Protein AF-A0A4R2BAZ5-F1 (afdb_monomer)

Mean predicted aligned error: 4.81 Å

Sequence (96 aa):
MEKDQTLLPIGTVVSLNNLNQPMMIYGRMQTQNGAESIWDYVGCPYPLGFISKEYNVFFDHKQIEAVLFKGYESPQEQELSEALSSELARFRNKDV

Secondary structure (DSSP, 8-state):
----PPPPPTT-EEEETTEEEEEEEEEEEEESTT-SPEEEEEEEETTT----GGG-EEE-GGGEEEEEEPPP--HHHHHHHHHHHHHHHHHHHHT-

Solvent-accessible surface area (backbone atoms only — not comp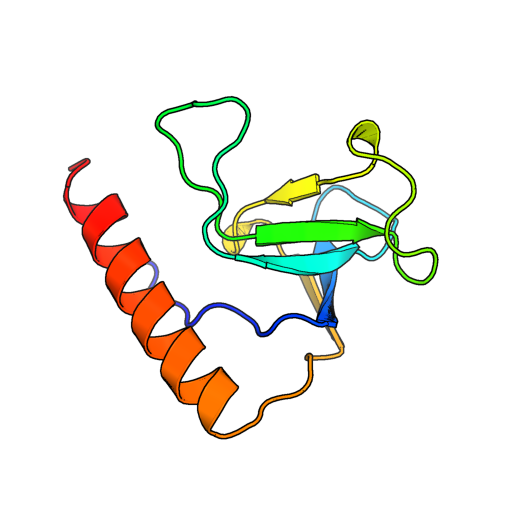arable to full-atom values): 5640 Å² total; per-residue (Å²): 131,86,69,88,67,67,53,80,46,52,63,20,27,29,34,36,80,89,44,95,63,39,30,26,29,73,45,62,70,39,63,59,94,84,46,93,59,70,27,51,27,30,23,23,42,54,92,77,44,87,85,53,78,88,60,51,46,72,43,48,72,90,48,52,65,44,80,77,38,83,26,77,78,49,75,69,48,52,56,47,28,52,52,50,33,54,49,52,51,55,56,64,60,68,80,107

Radius of gyration: 13.24 Å; Cα contacts (8 Å, |Δi|>4): 161; chains: 1; bounding box: 34×30×32 Å

pLDDT: mean 88.96, std 13.79, range [34.31, 98.69]

Organism: NCBI:txid279826

Foldseek 3Di:
DPDLDQQAFFQWWFDFPPDPFIWTFHDAQDDDPPDLDTAGTWTAGPPVGCDDPVRIDGHHPVRTPDGPGGDDDDPVRVVVSVVRSVVVVVSVVVVD

Nearest PDB structures (foldseek):
  5nrl-assembly1_e  TM=3.688E-01  e=6.166E-01  Saccharomyces cerevisiae
  3pgw-assembly2_V  TM=3.559E-01  e=6.565E-01  Homo sapiens
  8ro1-assembly1_e  TM=3.973E-01  e=1.482E+00  Caenorhabditis elegans
  1y71-assembly1_A  TM=3.055E-01  e=5.440E-01  Bacillus cereus
  4c92-assembly1_G  TM=3.573E-01  e=2.298E+00  Saccharomyces cerevisiae

Structure (mmCIF, N/CA/C/O backbone):
data_AF-A0A4R2BAZ5-F1
#
_entry.id   AF-A0A4R2BAZ5-F1
#
loop_
_atom_site.group_PDB
_atom_site.id
_atom_site.type_symbol
_atom_site.label_atom_id
_atom_site.label_alt_id
_atom_site.label_comp_id
_atom_site.label_asym_id
_atom_site.label_entity_id
_atom_site.label_seq_id
_atom_site.pdbx_PDB_ins_code
_atom_site.Cartn_x
_atom_site.Cartn_y
_atom_site.Cartn_z
_atom_site.occupancy
_atom_site.B_iso_or_equiv
_atom_site.auth_seq_id
_atom_site.auth_comp_id
_atom_site.auth_asym_id
_atom_site.auth_atom_id
_atom_site.pdbx_PDB_model_num
ATOM 1 N N . MET A 1 1 ? -21.385 5.616 3.350 1.00 34.31 1 MET A N 1
ATOM 2 C CA . MET A 1 1 ? -20.562 5.831 4.554 1.00 34.31 1 MET A CA 1
ATOM 3 C C . MET A 1 1 ? -19.509 4.742 4.518 1.00 34.31 1 MET A C 1
ATOM 5 O O . MET A 1 1 ? -19.808 3.614 4.893 1.00 34.31 1 MET A O 1
ATOM 9 N N . GLU A 1 2 ? -18.374 5.016 3.872 1.00 43.66 2 GLU A N 1
ATOM 10 C CA . GLU A 1 2 ? -17.271 4.052 3.806 1.00 43.66 2 GLU A CA 1
ATOM 11 C C . GLU A 1 2 ? -16.752 3.881 5.228 1.00 43.66 2 GLU A C 1
ATOM 13 O O . GLU A 1 2 ? -16.212 4.801 5.832 1.00 43.66 2 GLU A O 1
ATOM 18 N N . LYS A 1 3 ? -17.087 2.734 5.810 1.00 40.56 3 LYS A N 1
ATOM 19 C CA . LYS A 1 3 ? -16.666 2.321 7.140 1.00 40.56 3 LYS A CA 1
ATOM 20 C C . LYS A 1 3 ? -15.140 2.281 7.123 1.00 40.56 3 LYS A C 1
ATOM 22 O O . LYS A 1 3 ? -14.610 1.624 6.232 1.00 40.56 3 LYS A O 1
ATOM 27 N N . ASP A 1 4 ? -14.499 2.970 8.066 1.00 54.75 4 ASP A N 1
ATOM 28 C CA . ASP A 1 4 ? -13.046 3.035 8.270 1.00 54.75 4 ASP A CA 1
ATOM 29 C C . ASP A 1 4 ? -12.358 1.717 7.886 1.00 54.75 4 ASP A C 1
ATOM 31 O O . ASP A 1 4 ? -12.361 0.746 8.646 1.00 54.75 4 ASP A O 1
ATOM 35 N N . GLN A 1 5 ? -11.830 1.649 6.662 1.00 70.69 5 GLN A N 1
ATOM 36 C CA . GLN A 1 5 ? -11.088 0.484 6.206 1.00 70.69 5 GLN A CA 1
ATOM 37 C C . GLN A 1 5 ? -9.696 0.564 6.812 1.00 70.69 5 GLN A C 1
ATOM 39 O O . GLN A 1 5 ? -8.960 1.522 6.576 1.00 70.69 5 GLN A O 1
ATOM 44 N N . THR A 1 6 ? -9.339 -0.455 7.594 1.00 89.25 6 THR A N 1
ATOM 45 C CA . THR A 1 6 ? -7.976 -0.617 8.091 1.00 89.25 6 THR A CA 1
ATOM 46 C C . THR A 1 6 ? -7.013 -0.635 6.909 1.00 89.25 6 THR A C 1
ATOM 48 O O . THR A 1 6 ? -7.213 -1.390 5.951 1.00 89.25 6 THR A O 1
ATOM 51 N N . LEU A 1 7 ? -5.976 0.201 6.962 1.00 94.56 7 LEU A N 1
ATOM 52 C CA . LEU A 1 7 ? -4.987 0.268 5.898 1.00 94.56 7 LEU A CA 1
ATOM 53 C C . LEU A 1 7 ? -4.310 -1.095 5.702 1.00 94.56 7 LEU A C 1
ATOM 55 O O . LEU A 1 7 ? -3.955 -1.767 6.668 1.00 94.56 7 LEU A O 1
ATOM 59 N N . LEU A 1 8 ? -4.113 -1.491 4.441 1.00 96.06 8 LEU A N 1
ATOM 60 C CA . LEU A 1 8 ? -3.409 -2.724 4.101 1.00 96.06 8 LEU A CA 1
ATOM 61 C C . LEU A 1 8 ? -1.936 -2.654 4.521 1.00 96.06 8 LEU A C 1
ATOM 63 O O . LEU A 1 8 ? -1.325 -1.581 4.426 1.00 96.06 8 LEU A O 1
ATOM 67 N N . PRO A 1 9 ? -1.343 -3.793 4.918 1.00 97.19 9 PRO A N 1
ATOM 68 C CA . PRO A 1 9 ? 0.047 -3.825 5.323 1.00 97.19 9 PRO A CA 1
ATOM 69 C C . PRO A 1 9 ? 0.984 -3.578 4.143 1.00 97.19 9 PRO A C 1
ATOM 71 O O . PRO A 1 9 ? 0.658 -3.871 2.986 1.00 97.19 9 PRO A O 1
ATOM 74 N N . ILE A 1 10 ? 2.182 -3.072 4.425 1.00 97.88 10 ILE A N 1
ATOM 75 C CA . ILE A 1 10 ? 3.226 -2.973 3.395 1.00 97.88 10 ILE A CA 1
ATOM 76 C C . ILE A 1 10 ? 3.616 -4.366 2.876 1.00 97.88 10 ILE A C 1
ATOM 78 O O . ILE A 1 10 ? 3.445 -5.382 3.547 1.00 97.88 10 ILE A O 1
ATOM 82 N N . GLY A 1 11 ? 4.112 -4.425 1.643 1.00 97.81 11 GLY A N 1
ATOM 83 C CA . GLY A 1 11 ? 4.338 -5.679 0.925 1.00 97.81 11 GLY A CA 1
ATOM 84 C C . GLY A 1 11 ? 3.062 -6.297 0.342 1.00 97.81 11 GLY A C 1
ATOM 85 O O . GLY A 1 11 ? 3.152 -7.289 -0.377 1.00 97.81 11 GLY A O 1
ATOM 86 N N . THR A 1 12 ? 1.882 -5.718 0.600 1.00 98.69 12 THR A N 1
ATOM 87 C CA . THR A 1 12 ? 0.645 -6.099 -0.093 1.00 98.69 12 THR A CA 1
ATOM 88 C C . THR A 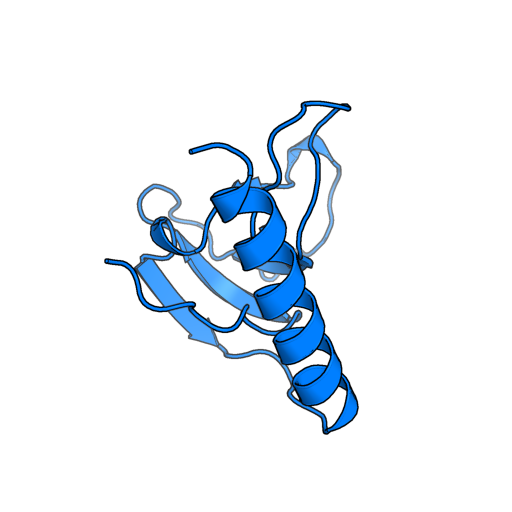1 12 ? 0.764 -5.761 -1.575 1.00 98.69 12 THR A C 1
ATOM 90 O O . THR A 1 12 ? 1.085 -4.627 -1.931 1.00 98.69 12 THR A O 1
ATOM 93 N N . VAL A 1 13 ? 0.487 -6.744 -2.430 1.00 98.56 13 VAL A N 1
ATOM 94 C CA . VAL A 1 13 ? 0.432 -6.597 -3.885 1.00 98.56 13 VAL A CA 1
ATOM 95 C C . VAL A 1 13 ? -1.027 -6.484 -4.314 1.00 98.56 13 VAL A C 1
ATOM 97 O O . VAL A 1 13 ? -1.849 -7.338 -3.976 1.00 98.56 13 VAL A O 1
ATOM 100 N N . VAL A 1 14 ? -1.345 -5.436 -5.066 1.00 98.50 14 VAL A N 1
ATOM 101 C CA . VAL A 1 14 ? -2.703 -5.089 -5.497 1.00 98.50 14 VAL A CA 1
ATOM 102 C C . VAL A 1 14 ? -2.767 -4.858 -7.004 1.00 98.50 14 VAL A C 1
ATOM 104 O O . VAL A 1 14 ? -1.777 -4.455 -7.620 1.00 98.50 14 VAL A O 1
ATOM 107 N N . SER A 1 15 ? -3.938 -5.085 -7.593 1.00 97.94 15 SER A N 1
ATOM 108 C CA . SER A 1 15 ? -4.308 -4.504 -8.885 1.00 97.94 15 SER A CA 1
ATOM 109 C C . SER A 1 15 ? -5.107 -3.221 -8.658 1.00 97.94 15 SER A C 1
ATOM 111 O O . SER A 1 15 ? -5.851 -3.097 -7.681 1.00 97.94 15 SER A O 1
ATOM 113 N N . LEU A 1 16 ? -4.933 -2.247 -9.547 1.00 97.12 16 LEU A N 1
ATOM 114 C CA . LEU A 1 16 ? -5.625 -0.960 -9.493 1.00 97.12 16 LEU A CA 1
ATOM 115 C C . LEU A 1 16 ? -6.497 -0.821 -10.740 1.00 97.12 16 LEU A C 1
ATOM 117 O O . LEU A 1 16 ? -6.047 -1.180 -11.824 1.00 97.12 16 LEU A O 1
ATOM 121 N N . ASN A 1 17 ? -7.679 -0.209 -10.603 1.00 89.06 17 ASN A N 1
ATOM 122 C CA . ASN A 1 17 ? -8.714 -0.145 -11.655 1.00 89.06 17 ASN A CA 1
ATOM 123 C C . ASN A 1 17 ? -8.229 0.366 -13.035 1.00 89.06 17 ASN A C 1
ATOM 125 O O . ASN A 1 17 ? -8.885 0.128 -14.042 1.00 89.06 17 ASN A O 1
ATOM 129 N N . ASN A 1 18 ? -7.106 1.095 -13.093 1.00 87.31 18 ASN A N 1
ATOM 130 C CA . ASN A 1 18 ? -6.559 1.703 -14.314 1.00 87.31 18 ASN A CA 1
ATOM 131 C C . ASN A 1 18 ? -5.088 1.332 -14.585 1.00 87.31 18 ASN A C 1
ATOM 133 O O . ASN A 1 18 ? -4.420 2.015 -15.364 1.00 87.31 18 ASN A O 1
ATOM 137 N N . LEU A 1 19 ? -4.551 0.295 -13.933 1.00 90.88 19 LEU A N 1
ATOM 138 C CA . LEU A 1 19 ? -3.190 -0.181 -14.178 1.00 90.88 19 LEU A CA 1
ATOM 139 C C . LEU A 1 19 ? -3.166 -1.693 -14.389 1.00 90.88 19 LEU A C 1
ATOM 141 O O . LEU A 1 19 ? -3.508 -2.466 -13.502 1.00 90.88 19 LEU A O 1
ATOM 145 N N . ASN A 1 20 ? -2.640 -2.106 -15.543 1.00 90.69 20 ASN A N 1
ATOM 146 C CA . ASN A 1 20 ? -2.416 -3.522 -15.851 1.00 90.69 20 ASN A CA 1
ATOM 147 C C . ASN A 1 20 ? -1.251 -4.127 -15.046 1.00 90.69 20 ASN A C 1
ATOM 149 O O . ASN A 1 20 ? -1.138 -5.345 -14.944 1.00 90.69 20 ASN A O 1
ATOM 153 N N . GLN A 1 21 ? -0.362 -3.286 -14.512 1.00 94.56 21 GLN A N 1
ATOM 154 C CA . GLN A 1 21 ? 0.795 -3.710 -13.731 1.00 94.56 21 GLN A CA 1
ATOM 155 C C . GLN A 1 21 ? 0.414 -3.838 -12.246 1.00 94.56 21 GLN A C 1
ATOM 157 O O . GLN A 1 21 ? -0.054 -2.854 -11.669 1.00 94.56 21 GLN A O 1
ATOM 162 N N . PRO A 1 22 ? 0.664 -4.991 -11.596 1.00 97.44 22 PRO A N 1
ATOM 163 C CA . PRO A 1 22 ? 0.521 -5.123 -10.152 1.00 97.44 22 PRO A CA 1
ATOM 164 C C . PRO A 1 22 ? 1.431 -4.160 -9.391 1.00 97.44 22 PRO A C 1
ATOM 166 O O . PRO A 1 22 ? 2.615 -4.018 -9.714 1.00 97.44 22 PRO A O 1
ATOM 169 N N . MET A 1 23 ? 0.891 -3.553 -8.339 1.00 98.06 23 MET A N 1
ATOM 170 C CA . MET A 1 23 ? 1.605 -2.599 -7.496 1.00 98.06 23 MET A CA 1
ATOM 171 C C . MET A 1 23 ? 1.792 -3.174 -6.096 1.00 98.06 23 MET A C 1
ATOM 173 O O . MET A 1 23 ? 0.849 -3.690 -5.505 1.00 98.06 23 MET A O 1
ATOM 177 N N . MET A 1 24 ? 3.001 -3.074 -5.550 1.00 98.38 24 MET A N 1
ATOM 178 C CA . MET A 1 24 ? 3.292 -3.421 -4.162 1.00 98.38 24 MET A CA 1
ATOM 179 C C . MET A 1 24 ? 3.298 -2.160 -3.304 1.00 98.38 24 MET A C 1
ATOM 181 O O . MET A 1 24 ? 4.073 -1.238 -3.563 1.00 98.38 24 MET A O 1
ATOM 185 N N . ILE A 1 25 ? 2.462 -2.131 -2.268 1.00 98.25 25 ILE A N 1
ATOM 186 C CA . ILE A 1 25 ? 2.416 -1.049 -1.280 1.00 98.25 25 ILE A CA 1
ATOM 187 C C . ILE A 1 25 ? 3.711 -1.071 -0.470 1.00 98.25 25 ILE A C 1
ATOM 189 O O . ILE A 1 25 ? 4.059 -2.096 0.114 1.00 98.25 25 ILE A O 1
ATOM 193 N N . TYR A 1 26 ? 4.407 0.061 -0.383 1.00 96.62 26 TYR A N 1
ATOM 194 C CA . TYR A 1 26 ? 5.585 0.194 0.484 1.00 96.62 26 TYR A CA 1
ATOM 195 C C . TYR A 1 26 ? 5.523 1.413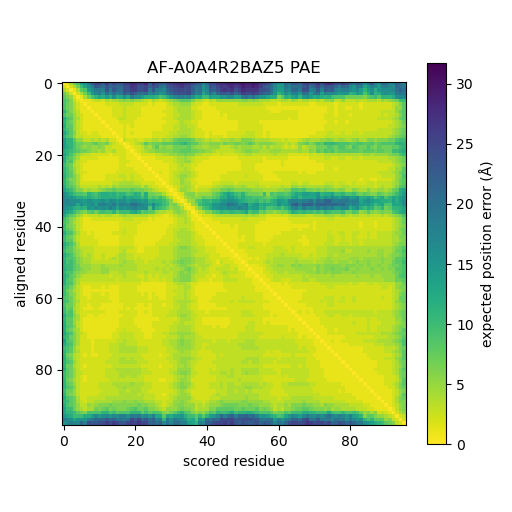 1.416 1.00 96.62 26 TYR A C 1
ATOM 197 O O . TYR A 1 26 ? 6.360 1.539 2.308 1.00 96.62 26 TYR A O 1
ATOM 205 N N . GLY A 1 27 ? 4.522 2.283 1.266 1.00 95.94 27 GLY A N 1
ATOM 206 C CA . GLY A 1 27 ? 4.248 3.367 2.206 1.00 95.94 27 GLY A CA 1
ATOM 207 C C . GLY A 1 27 ? 2.751 3.615 2.365 1.00 95.94 27 GLY A C 1
ATOM 208 O O . GLY A 1 27 ? 1.957 3.285 1.486 1.00 95.94 27 GLY A O 1
ATOM 209 N N . ARG A 1 28 ? 2.386 4.185 3.514 1.00 95.81 28 ARG A N 1
ATOM 210 C CA . ARG A 1 28 ? 1.011 4.479 3.941 1.00 95.81 28 ARG A CA 1
ATOM 211 C C . ARG A 1 28 ? 0.905 5.938 4.377 1.00 95.81 28 ARG A C 1
ATOM 213 O O . ARG A 1 28 ? 1.906 6.466 4.860 1.00 95.81 28 ARG A O 1
ATOM 220 N N . MET A 1 29 ? -0.260 6.566 4.217 1.00 92.81 29 MET A N 1
ATOM 221 C CA . MET A 1 29 ? -0.511 7.968 4.600 1.00 92.81 29 MET A CA 1
ATOM 222 C C . MET A 1 29 ? 0.557 8.934 4.064 1.00 92.81 29 MET A C 1
ATOM 224 O O . MET A 1 29 ? 1.230 9.637 4.817 1.00 92.81 29 MET A O 1
ATOM 228 N N . GLN A 1 30 ? 0.778 8.915 2.753 1.00 89.44 30 GLN A N 1
ATOM 229 C CA . GLN A 1 30 ? 1.858 9.679 2.129 1.00 89.44 30 GLN A CA 1
ATOM 230 C C . GLN A 1 30 ? 1.353 10.999 1.554 1.00 89.44 30 GLN A C 1
ATOM 232 O O . GLN A 1 30 ? 0.263 11.070 0.991 1.00 89.44 30 GLN A O 1
ATOM 237 N N . THR A 1 31 ? 2.185 12.033 1.630 1.00 86.62 31 THR A N 1
ATOM 238 C CA . THR A 1 31 ? 1.947 13.313 0.957 1.00 86.62 31 THR A CA 1
ATOM 239 C C . THR A 1 31 ? 2.761 13.376 -0.330 1.00 86.62 31 THR A C 1
ATOM 241 O O . THR A 1 31 ? 3.897 12.898 -0.403 1.00 86.62 31 THR A O 1
ATOM 244 N N . GLN A 1 32 ? 2.191 13.981 -1.369 1.00 79.25 32 GLN A N 1
ATOM 245 C CA . GLN A 1 32 ? 2.890 14.200 -2.630 1.00 79.25 32 GLN A CA 1
ATOM 246 C C . GLN A 1 32 ? 3.298 15.672 -2.732 1.00 79.25 32 GLN A C 1
ATOM 248 O O . GLN A 1 32 ? 2.446 16.552 -2.739 1.00 79.25 32 GLN A O 1
ATOM 253 N N . ASN A 1 33 ? 4.604 15.947 -2.822 1.00 70.12 33 ASN A N 1
ATOM 254 C CA . ASN A 1 33 ? 5.162 17.281 -3.100 1.00 70.12 33 ASN A CA 1
ATOM 255 C C . ASN A 1 33 ? 4.652 18.423 -2.192 1.00 70.12 33 ASN A C 1
ATOM 257 O O . ASN A 1 33 ? 4.529 19.558 -2.645 1.00 70.12 33 ASN A O 1
ATOM 261 N N . GLY A 1 34 ? 4.359 18.140 -0.919 1.00 63.88 34 GLY A N 1
ATOM 262 C CA . GLY A 1 34 ? 3.865 19.151 0.025 1.00 63.88 34 GLY A CA 1
ATOM 263 C C . GLY A 1 34 ? 2.410 19.575 -0.198 1.00 63.88 34 GLY A C 1
ATOM 264 O O . GLY A 1 34 ? 1.991 20.580 0.369 1.00 63.88 34 GLY A O 1
ATOM 265 N N . ALA A 1 35 ? 1.648 18.836 -1.010 1.00 65.00 35 ALA A N 1
ATOM 266 C CA . ALA A 1 35 ? 0.207 19.017 -1.118 1.00 65.00 35 ALA A CA 1
ATOM 267 C C . ALA A 1 35 ? -0.489 18.714 0.221 1.00 65.00 35 ALA A C 1
ATOM 269 O O . ALA A 1 35 ? -0.048 17.843 0.972 1.00 65.00 35 ALA A O 1
ATOM 270 N N . GLU A 1 36 ? -1.601 19.407 0.486 1.00 67.31 36 GLU A N 1
ATOM 271 C CA . GLU A 1 36 ? -2.426 19.206 1.691 1.00 67.31 36 GLU A CA 1
ATOM 272 C C . GLU A 1 36 ? -3.133 17.840 1.705 1.00 67.31 36 GLU A C 1
ATOM 274 O O . GLU A 1 36 ? -3.553 17.362 2.754 1.00 67.31 36 GLU A O 1
ATOM 279 N N . SER A 1 37 ? -3.242 17.183 0.547 1.00 78.12 37 SER A N 1
ATOM 280 C CA . SER A 1 37 ? -3.918 15.895 0.414 1.00 78.12 37 SER A CA 1
ATOM 281 C C . SER A 1 37 ? -3.009 14.721 0.793 1.00 78.12 37 SER A C 1
ATOM 283 O O . SER A 1 37 ? -1.898 14.573 0.276 1.00 78.12 37 SER A O 1
ATOM 285 N N . ILE A 1 38 ? -3.521 13.861 1.675 1.00 90.00 38 ILE A N 1
ATOM 286 C CA . ILE A 1 38 ? -2.891 12.610 2.105 1.00 90.00 38 ILE A CA 1
ATOM 287 C C . ILE A 1 38 ? -3.460 11.458 1.273 1.00 90.00 38 ILE A C 1
ATOM 289 O O . ILE A 1 38 ? -4.675 11.268 1.228 1.00 90.00 38 ILE A O 1
ATOM 293 N N . TRP A 1 39 ? -2.576 10.674 0.662 1.00 93.12 39 TRP A N 1
ATOM 294 C CA . TRP A 1 39 ? -2.913 9.426 -0.020 1.00 93.12 39 TRP A CA 1
ATOM 295 C C . TRP A 1 39 ? -2.847 8.247 0.942 1.00 93.12 39 TRP A C 1
ATOM 297 O O . TRP A 1 39 ? -1.928 8.174 1.766 1.00 93.12 39 TRP A O 1
ATOM 307 N N . ASP A 1 40 ? -3.748 7.276 0.786 1.00 94.81 40 ASP A N 1
ATOM 308 C CA . ASP A 1 40 ? -3.712 6.060 1.609 1.00 94.81 40 ASP A CA 1
ATOM 309 C C . ASP A 1 40 ? -2.402 5.296 1.420 1.00 94.81 40 ASP A C 1
ATOM 311 O O . ASP A 1 40 ? -1.800 4.861 2.406 1.00 94.81 40 ASP A O 1
ATOM 315 N N . TYR A 1 41 ? -1.939 5.177 0.171 1.00 96.12 41 TYR A N 1
ATOM 316 C CA . TYR A 1 41 ? -0.796 4.352 -0.198 1.00 96.12 41 TYR A CA 1
ATOM 317 C C . TYR A 1 41 ? 0.151 5.030 -1.184 1.00 96.12 41 TYR A C 1
ATOM 319 O O . TYR A 1 41 ? -0.245 5.830 -2.032 1.00 96.12 41 TYR A O 1
ATOM 327 N N . VAL A 1 42 ? 1.413 4.604 -1.119 1.00 96.50 42 VAL A N 1
ATOM 328 C CA . VAL A 1 42 ? 2.351 4.657 -2.242 1.00 96.50 42 VAL A CA 1
ATOM 329 C C . VAL A 1 42 ? 2.848 3.246 -2.537 1.00 96.50 42 VAL A C 1
ATOM 331 O O . VAL A 1 42 ? 3.164 2.473 -1.622 1.00 96.50 42 VAL A O 1
ATOM 334 N N . GLY A 1 43 ? 2.913 2.907 -3.820 1.00 96.81 43 GLY A N 1
ATOM 335 C CA . GLY A 1 43 ? 3.395 1.613 -4.277 1.00 96.81 43 GLY A CA 1
ATOM 336 C C . GLY A 1 43 ? 4.363 1.701 -5.446 1.00 96.81 43 GLY A C 1
ATOM 337 O O . GLY A 1 43 ? 4.441 2.713 -6.144 1.00 96.81 43 GLY A O 1
ATOM 338 N N . CYS A 1 44 ? 5.098 0.611 -5.651 1.00 97.12 44 CYS A N 1
ATOM 339 C CA . CYS A 1 44 ? 6.025 0.417 -6.762 1.00 97.12 44 CYS A CA 1
ATOM 340 C C . CYS A 1 44 ? 5.632 -0.818 -7.595 1.00 97.12 44 CYS A C 1
ATOM 342 O O . CYS A 1 44 ? 4.896 -1.677 -7.100 1.00 97.12 44 CYS A O 1
ATOM 344 N N . PRO A 1 45 ? 6.084 -0.931 -8.856 1.00 97.06 45 PRO A N 1
ATOM 345 C CA . PRO A 1 45 ? 5.738 -2.069 -9.702 1.00 97.06 45 PRO A CA 1
ATOM 346 C C . PRO A 1 45 ? 6.247 -3.393 -9.119 1.00 97.06 45 PRO A C 1
ATOM 348 O O . PRO A 1 45 ? 7.440 -3.554 -8.872 1.00 97.06 45 PRO A O 1
ATOM 351 N N . TYR A 1 46 ? 5.373 -4.381 -8.948 1.00 97.25 46 TYR A N 1
ATOM 352 C CA . TYR A 1 46 ? 5.770 -5.740 -8.571 1.00 97.25 46 TYR A CA 1
ATOM 353 C C . TYR A 1 46 ? 6.018 -6.592 -9.829 1.00 97.25 46 TYR A C 1
ATOM 355 O O . TYR A 1 46 ? 5.207 -6.514 -10.751 1.00 97.25 46 TYR A O 1
ATOM 363 N N . PRO A 1 47 ? 7.083 -7.420 -9.914 1.00 96.12 47 PRO A N 1
ATOM 364 C CA . PRO A 1 47 ? 8.094 -7.726 -8.893 1.00 96.12 47 PRO A CA 1
ATOM 365 C C . PRO A 1 47 ? 9.361 -6.851 -8.969 1.00 96.12 47 PRO A C 1
ATOM 367 O O . PRO A 1 47 ? 10.356 -7.170 -8.327 1.00 96.12 47 PRO A O 1
ATOM 370 N N . LEU A 1 48 ? 9.357 -5.780 -9.770 1.00 96.94 48 LEU A N 1
ATOM 371 C CA . LEU A 1 48 ? 10.546 -4.950 -10.015 1.00 96.94 48 LEU A CA 1
ATOM 372 C C . LEU A 1 48 ? 11.018 -4.193 -8.765 1.00 96.94 48 LEU A C 1
ATOM 374 O O . LEU A 1 48 ? 12.217 -4.010 -8.571 1.00 96.94 48 LEU A O 1
ATOM 378 N N . GLY A 1 49 ? 10.087 -3.764 -7.915 1.00 95.06 49 GLY A N 1
ATOM 379 C CA . GLY A 1 49 ? 10.377 -2.947 -6.745 1.00 95.06 49 GLY A CA 1
ATOM 380 C C . GLY A 1 49 ? 10.599 -1.473 -7.096 1.00 95.06 49 GLY A C 1
ATOM 381 O O . GLY A 1 49 ? 10.058 -0.949 -8.072 1.00 95.06 49 GLY A O 1
ATOM 382 N N . PHE A 1 50 ? 11.370 -0.773 -6.261 1.00 93.25 50 PHE A N 1
ATOM 383 C CA . PHE A 1 50 ? 11.686 0.639 -6.472 1.00 93.25 50 PHE A CA 1
ATOM 384 C C . PHE A 1 50 ? 12.695 0.811 -7.616 1.00 93.25 50 PHE A C 1
ATOM 386 O O . PHE A 1 50 ? 13.816 0.314 -7.536 1.00 93.25 50 PHE A O 1
ATOM 393 N N . ILE A 1 51 ? 12.301 1.552 -8.653 1.00 93.69 51 ILE A N 1
ATOM 394 C CA . ILE A 1 51 ? 13.162 1.905 -9.793 1.00 93.69 51 ILE A CA 1
ATOM 395 C C . ILE A 1 51 ? 13.620 3.356 -9.644 1.00 93.69 51 ILE A C 1
ATOM 397 O O . ILE A 1 51 ? 14.812 3.649 -9.578 1.00 93.69 51 ILE A O 1
ATOM 401 N N . SER A 1 52 ? 12.655 4.266 -9.561 1.00 92.75 52 SER A N 1
ATOM 402 C CA . SER A 1 52 ? 12.857 5.686 -9.305 1.00 92.75 52 SER A CA 1
ATOM 4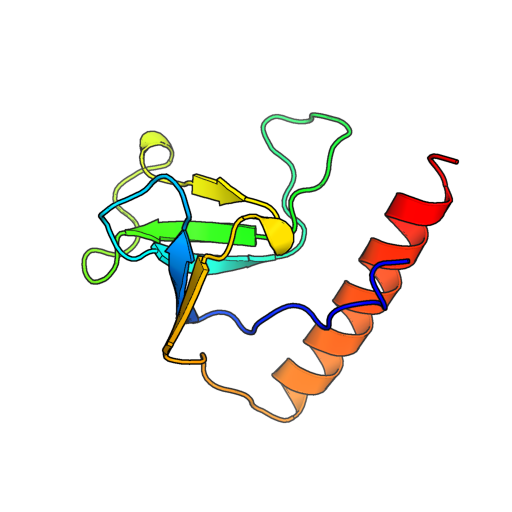03 C C . SER A 1 52 ? 11.528 6.317 -8.882 1.00 92.75 52 SER A C 1
ATOM 405 O O . SER A 1 52 ? 10.481 5.664 -8.910 1.00 92.75 52 SER A O 1
ATOM 407 N N . LYS A 1 53 ? 11.551 7.589 -8.471 1.00 88.25 53 LYS A N 1
ATOM 408 C CA . LYS A 1 53 ? 10.359 8.276 -7.947 1.00 88.25 53 LYS A CA 1
ATOM 409 C C . LYS A 1 53 ? 9.242 8.408 -8.983 1.00 88.25 53 LYS A C 1
ATOM 411 O O . LYS A 1 53 ? 8.078 8.456 -8.607 1.00 88.25 53 LYS A O 1
ATOM 4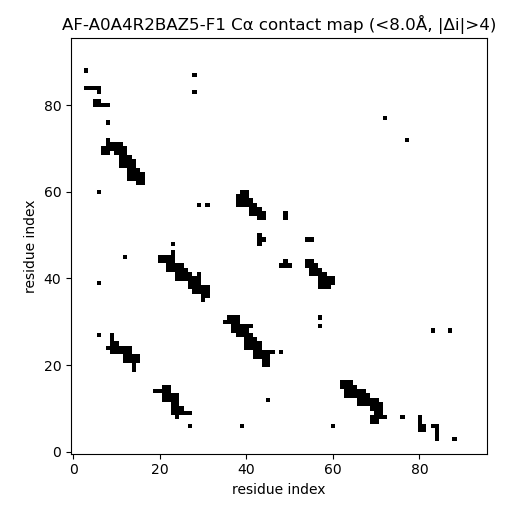16 N N . GLU A 1 54 ? 9.592 8.443 -10.263 1.00 89.81 54 GLU A N 1
ATOM 417 C CA . GLU A 1 54 ? 8.667 8.572 -11.391 1.00 89.81 54 GLU A CA 1
ATOM 418 C C . GLU A 1 54 ? 7.787 7.326 -11.579 1.00 89.81 54 GLU A C 1
ATOM 420 O O . GLU A 1 54 ? 6.723 7.419 -12.181 1.00 89.81 54 GLU A O 1
ATOM 425 N N . TYR A 1 55 ? 8.208 6.175 -11.043 1.00 90.12 55 TYR A N 1
ATOM 426 C CA . TYR A 1 55 ? 7.446 4.921 -11.083 1.00 90.12 55 TYR A CA 1
ATOM 427 C C . TYR A 1 55 ? 6.607 4.685 -9.824 1.00 90.12 55 TYR A C 1
ATOM 429 O O . TYR A 1 55 ? 5.926 3.662 -9.721 1.00 90.12 55 TYR A O 1
ATOM 437 N N . ASN A 1 56 ? 6.652 5.605 -8.859 1.00 92.50 56 ASN A N 1
ATOM 438 C CA . ASN A 1 56 ? 5.812 5.519 -7.677 1.00 92.50 56 ASN A CA 1
ATOM 439 C C . ASN A 1 56 ? 4.386 5.918 -8.037 1.00 92.50 56 ASN A C 1
ATOM 441 O O . ASN A 1 56 ? 4.151 6.982 -8.611 1.00 92.50 56 ASN A O 1
ATOM 445 N N . VAL A 1 57 ? 3.429 5.092 -7.635 1.00 94.44 57 VAL A N 1
ATOM 446 C CA . VAL A 1 57 ? 2.007 5.400 -7.782 1.00 94.44 57 VAL A CA 1
ATOM 447 C C . VAL A 1 57 ? 1.443 5.671 -6.400 1.00 94.44 57 VAL A C 1
ATOM 449 O O . VAL A 1 57 ? 1.540 4.823 -5.513 1.00 94.44 57 VAL A O 1
ATOM 452 N N . PHE A 1 58 ? 0.868 6.858 -6.230 1.00 94.69 58 PHE A N 1
ATOM 453 C CA . PHE A 1 58 ? 0.078 7.225 -5.060 1.00 94.69 58 PHE A CA 1
ATOM 454 C C . PHE A 1 58 ? -1.390 6.917 -5.350 1.00 94.69 58 PHE A C 1
ATOM 456 O O . PHE A 1 58 ? -1.865 7.198 -6.453 1.00 94.69 58 PHE A O 1
ATOM 463 N N . PHE A 1 59 ? -2.087 6.293 -4.405 1.00 94.75 59 PHE A N 1
ATOM 464 C CA . PHE A 1 59 ? -3.474 5.880 -4.603 1.00 94.75 59 PHE A CA 1
ATOM 465 C C . PHE A 1 59 ? -4.221 5.706 -3.282 1.00 94.75 59 PHE A C 1
ATOM 467 O O . PHE A 1 59 ? -3.633 5.371 -2.252 1.00 94.75 59 PHE A O 1
ATOM 474 N N . ASP A 1 60 ? -5.534 5.906 -3.342 1.00 94.31 60 ASP A N 1
ATOM 475 C CA . ASP A 1 60 ? -6.464 5.626 -2.251 1.00 94.31 60 ASP A CA 1
ATOM 476 C C . ASP A 1 60 ? -6.943 4.171 -2.276 1.00 94.31 60 ASP A C 1
ATOM 478 O O . ASP A 1 60 ? -6.975 3.518 -3.324 1.00 94.31 60 ASP A O 1
ATOM 482 N N . HIS A 1 61 ? -7.422 3.680 -1.135 1.00 94.12 61 HIS A N 1
ATOM 483 C CA . HIS A 1 61 ? -7.956 2.327 -0.995 1.00 94.12 61 HIS A CA 1
ATOM 484 C C . HIS A 1 61 ? -9.098 2.036 -1.974 1.00 94.12 61 HIS A C 1
ATOM 486 O O . HIS A 1 61 ? -9.135 0.967 -2.575 1.00 94.12 61 HIS A O 1
ATOM 492 N N . LYS A 1 62 ? -9.976 3.014 -2.233 1.00 93.44 62 LYS A N 1
ATOM 493 C CA . LYS A 1 62 ? -11.082 2.900 -3.205 1.00 93.44 62 LYS A CA 1
ATOM 494 C C . LYS A 1 62 ? -10.631 2.639 -4.651 1.00 93.44 62 LYS A C 1
ATOM 496 O O . LYS A 1 62 ? -11.449 2.290 -5.497 1.00 93.44 62 LYS A O 1
ATOM 501 N N . GLN A 1 63 ? -9.354 2.874 -4.967 1.00 95.75 63 GLN A N 1
ATOM 502 C CA . GLN A 1 63 ? -8.787 2.632 -6.296 1.00 95.75 63 GLN A CA 1
ATOM 503 C C . GLN A 1 63 ? -8.244 1.205 -6.457 1.00 95.75 63 GLN A C 1
ATOM 505 O O . GLN A 1 63 ? -7.873 0.830 -7.574 1.00 95.75 63 GLN A O 1
ATOM 510 N N . ILE A 1 64 ? -8.193 0.426 -5.371 1.00 96.50 64 ILE A N 1
ATOM 511 C CA . ILE A 1 64 ? -7.807 -0.983 -5.392 1.00 96.50 64 ILE A CA 1
ATOM 512 C C . ILE A 1 64 ? -8.944 -1.792 -6.004 1.00 96.50 64 ILE A C 1
ATOM 514 O O . ILE A 1 64 ? -10.066 -1.789 -5.505 1.00 96.50 64 ILE A O 1
ATOM 518 N N . GLU A 1 65 ? -8.627 -2.500 -7.082 1.00 96.88 65 GLU A N 1
ATOM 519 C CA . GLU A 1 65 ? -9.549 -3.429 -7.729 1.00 96.88 65 GLU A CA 1
ATOM 520 C C . GLU A 1 65 ? -9.543 -4.776 -6.996 1.00 96.88 65 GLU A 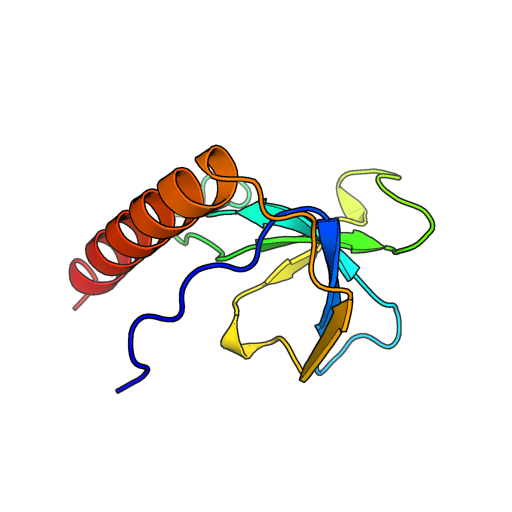C 1
ATOM 522 O O . GLU A 1 65 ? -10.593 -5.314 -6.650 1.00 96.88 65 GLU A O 1
ATOM 527 N N . ALA A 1 66 ? -8.348 -5.310 -6.720 1.00 96.81 66 ALA A N 1
ATOM 528 C CA . ALA A 1 66 ? -8.181 -6.560 -5.992 1.00 96.81 66 ALA A CA 1
ATOM 529 C C . ALA A 1 66 ? -6.866 -6.602 -5.203 1.00 96.81 66 ALA A C 1
ATOM 531 O O . ALA A 1 66 ? -5.835 -6.069 -5.618 1.00 96.81 66 ALA A O 1
ATOM 532 N N . VAL A 1 67 ? -6.890 -7.314 -4.073 1.00 97.88 67 VAL A N 1
ATOM 533 C CA . VAL A 1 67 ? -5.682 -7.714 -3.341 1.00 97.88 67 VAL A CA 1
ATOM 534 C C . VAL A 1 67 ? -5.199 -9.043 -3.915 1.00 97.88 67 VAL A C 1
ATOM 536 O O . VAL A 1 67 ? -5.865 -10.064 -3.764 1.00 97.88 67 VAL A O 1
ATOM 539 N N . LEU A 1 68 ? -4.042 -9.028 -4.575 1.00 98.25 68 LEU A N 1
ATOM 540 C CA . LEU A 1 68 ? -3.435 -10.212 -5.192 1.00 98.25 68 LEU A CA 1
ATOM 541 C C . LEU A 1 68 ? -2.617 -11.015 -4.177 1.00 98.25 68 LEU A C 1
ATOM 543 O O . LEU A 1 68 ? -2.561 -12.241 -4.238 1.00 98.25 68 LEU A O 1
ATOM 547 N N . PHE A 1 69 ? -1.986 -10.316 -3.235 1.00 98.38 69 PHE A N 1
ATOM 548 C CA . PHE A 1 69 ? -1.261 -10.905 -2.118 1.00 98.38 69 PHE A CA 1
ATOM 549 C C . PHE A 1 69 ? -1.286 -9.942 -0.937 1.00 98.38 69 PHE A C 1
ATOM 551 O O . PHE A 1 69 ? -0.958 -8.768 -1.096 1.00 98.38 69 PHE A O 1
ATOM 558 N N . LYS A 1 70 ? -1.653 -10.423 0.251 1.00 97.75 70 LYS A N 1
ATOM 559 C CA . LYS A 1 70 ? -1.611 -9.607 1.466 1.00 97.75 70 LYS A CA 1
ATOM 560 C C . LYS A 1 70 ? -0.203 -9.642 2.056 1.00 97.75 70 LYS A C 1
ATOM 562 O O . LYS A 1 70 ? 0.372 -10.717 2.201 1.00 97.75 70 LYS A O 1
ATOM 567 N N . GLY A 1 71 ? 0.334 -8.468 2.378 1.00 97.44 71 GLY A N 1
ATOM 568 C CA . GLY A 1 71 ? 1.639 -8.318 3.011 1.00 97.44 71 GLY A CA 1
ATOM 569 C C . GLY A 1 71 ? 1.727 -9.028 4.362 1.00 97.44 71 GLY A C 1
ATOM 570 O O . GLY A 1 71 ? 0.726 -9.475 4.923 1.00 97.44 71 GLY A O 1
ATOM 571 N N . TYR A 1 72 ? 2.945 -9.140 4.884 1.00 97.75 72 TYR A N 1
ATOM 572 C CA . TYR A 1 72 ? 3.183 -9.788 6.170 1.00 97.75 72 TYR A CA 1
ATOM 573 C C . TYR A 1 72 ? 2.558 -8.986 7.319 1.00 97.75 72 TYR A C 1
ATOM 575 O O . TYR A 1 72 ? 2.794 -7.786 7.434 1.00 97.75 72 TYR A O 1
ATOM 583 N N . GLU A 1 73 ? 1.809 -9.662 8.189 1.00 96.44 73 GLU A N 1
ATOM 584 C CA . GLU A 1 73 ? 1.165 -9.064 9.361 1.00 96.44 73 GLU A CA 1
ATOM 585 C C . GLU A 1 73 ? 1.779 -9.623 10.644 1.00 96.44 73 GLU A C 1
ATOM 587 O O . GLU A 1 73 ? 1.486 -10.745 11.059 1.00 96.44 73 GLU A O 1
ATOM 592 N N . SER A 1 74 ? 2.635 -8.829 11.285 1.00 96.94 74 SER A N 1
ATOM 593 C CA . SER A 1 74 ? 3.069 -9.074 12.6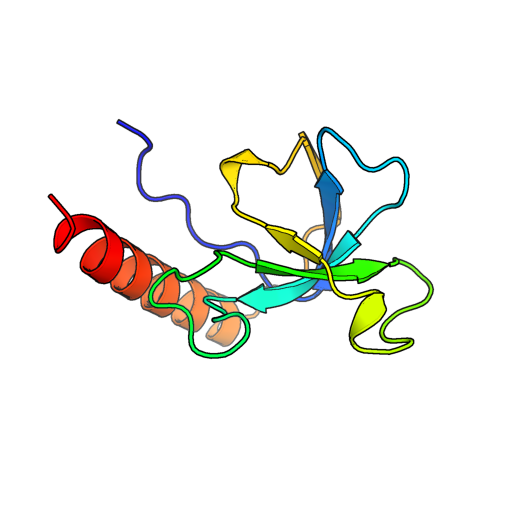61 1.00 96.94 74 SER A CA 1
ATOM 594 C C . SER A 1 74 ? 2.148 -8.358 13.658 1.00 96.94 74 SER A C 1
ATOM 596 O O . SER A 1 74 ? 1.398 -7.464 13.262 1.00 96.94 74 SER A O 1
ATOM 598 N N . PRO A 1 75 ? 2.232 -8.666 14.964 1.00 97.62 75 PRO A N 1
ATOM 599 C CA . PRO A 1 75 ? 1.532 -7.886 15.986 1.00 97.62 75 PRO A CA 1
ATOM 600 C C . PRO A 1 75 ? 1.828 -6.378 15.902 1.00 97.62 75 PRO A C 1
ATOM 602 O O . PRO A 1 75 ? 0.914 -5.566 15.959 1.00 97.62 75 PRO A O 1
ATOM 605 N N . GLN A 1 76 ? 3.086 -5.995 15.654 1.00 96.81 76 GLN A N 1
ATOM 606 C CA . GLN A 1 76 ? 3.475 -4.589 15.473 1.00 96.81 76 GLN A CA 1
ATOM 607 C C . GLN A 1 76 ? 2.836 -3.959 14.228 1.00 96.81 76 GLN A C 1
ATOM 609 O O . GLN A 1 76 ? 2.491 -2.782 14.237 1.00 96.81 76 GLN A O 1
ATOM 614 N N . GLU A 1 77 ? 2.680 -4.730 13.151 1.00 96.00 77 GLU A N 1
ATOM 615 C CA . GLU A 1 77 ? 2.021 -4.261 11.932 1.00 96.00 77 GLU A CA 1
ATOM 616 C C . GLU A 1 77 ? 0.516 -4.052 12.144 1.00 96.00 77 GLU A C 1
ATOM 618 O O . GLU A 1 77 ? -0.047 -3.099 11.604 1.00 96.00 77 GLU A O 1
ATOM 623 N N . GLN A 1 78 ? -0.128 -4.901 12.952 1.00 93.81 78 GLN A N 1
ATOM 624 C CA . GLN A 1 78 ? -1.529 -4.732 13.349 1.00 93.81 78 GLN A CA 1
ATOM 625 C C . GLN A 1 78 ? -1.708 -3.4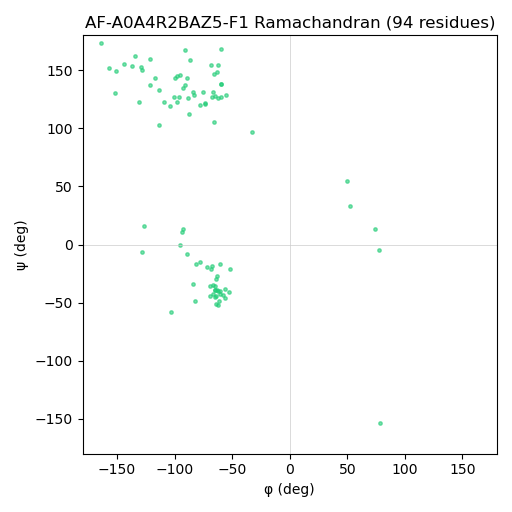57 14.181 1.00 93.81 78 GLN A C 1
ATOM 627 O O . GLN A 1 78 ? -2.511 -2.602 13.809 1.00 93.81 78 GLN A O 1
ATOM 632 N N . GLU A 1 79 ? -0.892 -3.279 15.226 1.00 95.12 79 GLU A N 1
ATOM 633 C CA . GLU A 1 79 ? -0.896 -2.076 16.073 1.00 95.12 79 GLU A CA 1
ATOM 634 C C . GLU A 1 79 ? -0.686 -0.796 15.246 1.00 95.12 79 GLU A C 1
ATOM 636 O O . GLU A 1 79 ? -1.421 0.185 15.390 1.00 95.12 79 GLU A O 1
ATOM 641 N N . LEU A 1 80 ? 0.289 -0.808 14.330 1.00 94.88 80 LEU A N 1
ATOM 642 C CA . LEU A 1 80 ? 0.565 0.335 13.463 1.00 94.88 80 LEU A CA 1
ATOM 643 C C . LEU A 1 80 ? -0.582 0.597 12.479 1.00 94.88 80 LEU A C 1
ATOM 645 O O . LEU A 1 80 ? -0.956 1.750 12.270 1.00 94.88 80 LEU A O 1
ATOM 649 N N . SER A 1 81 ? -1.153 -0.446 11.875 1.00 92.44 81 SER A N 1
ATOM 650 C CA . SER A 1 81 ? -2.253 -0.295 10.916 1.00 92.44 81 SER A CA 1
ATOM 651 C C . SER A 1 81 ? -3.494 0.307 11.571 1.00 92.44 81 SER A C 1
ATOM 653 O O . SER A 1 81 ? -4.130 1.178 10.977 1.00 92.44 81 SER A O 1
ATOM 655 N N . GLU A 1 82 ? -3.815 -0.083 12.805 1.00 90.38 82 GLU A N 1
ATOM 656 C CA . GLU A 1 82 ? -4.910 0.507 13.584 1.00 90.38 82 GLU A CA 1
ATOM 657 C C . GLU A 1 82 ? -4.652 1.980 13.928 1.00 90.38 82 GLU A C 1
ATOM 659 O O . GLU A 1 82 ? -5.537 2.826 13.742 1.00 90.38 82 GLU A O 1
ATOM 66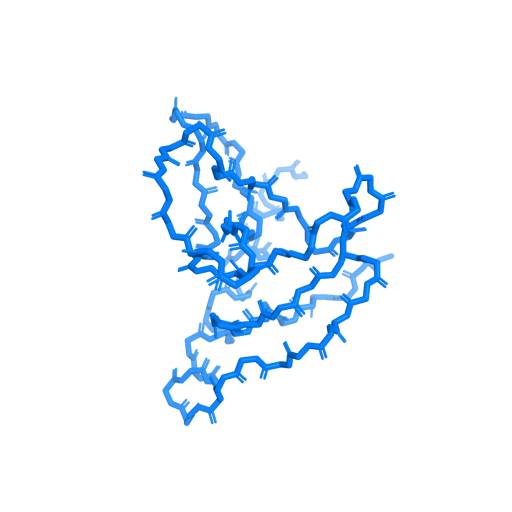4 N N . ALA A 1 83 ? -3.434 2.306 14.375 1.00 93.31 83 ALA A N 1
ATOM 665 C CA . ALA A 1 83 ? -3.041 3.675 14.699 1.00 93.31 83 ALA A CA 1
ATOM 666 C C . ALA A 1 83 ? -3.122 4.598 13.472 1.00 93.31 83 ALA A C 1
ATOM 668 O O . ALA A 1 83 ? -3.757 5.653 13.538 1.00 93.31 83 ALA A O 1
ATOM 669 N N . LEU A 1 84 ? -2.557 4.169 12.337 1.00 93.19 84 LEU A N 1
ATOM 670 C CA . LEU A 1 84 ? -2.587 4.922 11.081 1.00 93.19 84 LEU A CA 1
ATOM 671 C C . LEU A 1 84 ? -4.015 5.092 10.555 1.00 93.19 84 LEU A C 1
ATOM 673 O O . LEU A 1 84 ? -4.406 6.189 10.170 1.00 93.19 84 LEU A O 1
ATOM 677 N N . SER A 1 85 ? -4.831 4.035 10.580 1.00 89.88 85 SER A N 1
ATOM 678 C CA . SER A 1 85 ? -6.224 4.119 10.113 1.00 89.88 85 SER A CA 1
ATOM 679 C C . SER A 1 85 ? -7.039 5.103 10.959 1.00 89.88 85 SER A C 1
ATOM 681 O O . SER A 1 85 ? -7.802 5.907 10.424 1.00 89.88 85 SER A O 1
ATOM 683 N N . SER A 1 86 ? -6.817 5.105 12.277 1.00 90.56 86 SER A N 1
ATOM 684 C CA . SER A 1 86 ? -7.440 6.062 13.198 1.00 90.56 86 SER A CA 1
ATOM 685 C C . SER A 1 86 ? -6.989 7.501 12.936 1.00 90.56 86 SER A C 1
ATOM 687 O O . SER A 1 86 ? -7.788 8.435 13.026 1.00 90.56 86 SER A O 1
ATOM 689 N N . GLU A 1 87 ? -5.709 7.707 12.628 1.00 91.19 87 GLU A N 1
ATOM 690 C CA . GLU A 1 87 ? -5.167 9.027 12.309 1.00 91.19 87 GLU A CA 1
ATOM 691 C C . GLU A 1 87 ? -5.694 9.549 10.967 1.00 91.19 87 GLU A C 1
ATOM 693 O O . GLU A 1 87 ? -6.156 10.687 10.888 1.00 91.19 87 GLU A O 1
ATOM 698 N N . LEU A 1 88 ? -5.726 8.701 9.939 1.00 89.00 88 LEU A N 1
ATOM 699 C CA . LEU A 1 88 ? -6.289 9.018 8.630 1.00 89.00 88 LEU A CA 1
ATOM 700 C C . LEU A 1 88 ? -7.765 9.436 8.718 1.00 89.00 88 LEU A C 1
ATOM 702 O O . LEU A 1 88 ? -8.155 10.438 8.117 1.00 89.00 88 LEU A O 1
ATOM 706 N N . ALA A 1 89 ? -8.575 8.725 9.509 1.00 87.25 89 ALA A N 1
ATOM 707 C CA . ALA A 1 89 ? -9.970 9.092 9.753 1.00 87.25 89 ALA A CA 1
ATOM 708 C C . ALA A 1 89 ? -10.094 10.478 10.411 1.00 87.25 89 ALA A C 1
ATOM 710 O O . ALA A 1 89 ? -10.952 11.278 10.038 1.00 87.25 89 ALA A O 1
ATOM 711 N N . ARG A 1 90 ? -9.204 10.816 11.358 1.00 87.62 90 ARG A N 1
ATOM 712 C CA . ARG A 1 90 ? -9.171 12.155 11.978 1.00 87.62 90 ARG A CA 1
ATOM 713 C C . ARG A 1 90 ? -8.814 13.252 10.984 1.00 87.62 90 ARG A C 1
ATOM 715 O O . ARG A 1 90 ? -9.387 14.331 11.089 1.00 87.62 90 ARG A O 1
ATOM 722 N N . PHE A 1 91 ? -7.879 13.000 10.067 1.00 83.94 91 PHE A N 1
ATOM 723 C CA . PHE A 1 91 ? -7.554 13.948 8.999 1.00 83.94 91 PHE A CA 1
ATOM 724 C C . PHE A 1 91 ? -8.770 14.184 8.101 1.00 83.94 91 PHE A C 1
ATOM 726 O O . PHE A 1 91 ? -9.217 15.317 7.979 1.00 83.94 91 PHE A O 1
ATOM 733 N N . ARG A 1 92 ? -9.388 13.113 7.595 1.00 82.50 92 ARG A N 1
ATOM 734 C CA . ARG A 1 92 ? -10.548 13.200 6.691 1.00 82.50 92 ARG A CA 1
ATOM 735 C C . ARG A 1 92 ? -11.794 13.826 7.329 1.00 82.50 92 ARG A C 1
ATOM 737 O O . ARG A 1 92 ? -12.574 14.460 6.631 1.00 82.50 92 ARG A O 1
ATOM 744 N N . ASN A 1 93 ? -11.977 13.685 8.643 1.00 78.00 93 ASN A N 1
ATOM 745 C CA . ASN A 1 93 ? -13.090 14.305 9.372 1.00 78.00 93 ASN A CA 1
ATOM 746 C C . ASN A 1 93 ? -12.889 15.803 9.666 1.00 78.00 93 ASN A C 1
ATOM 748 O O . ASN A 1 93 ? -13.848 16.459 10.062 1.00 78.00 93 ASN A O 1
ATOM 752 N N . LYS A 1 94 ? -11.671 16.348 9.532 1.00 62.59 94 LYS A N 1
ATOM 753 C CA . LYS A 1 94 ? -11.413 17.793 9.692 1.00 62.59 94 LYS A CA 1
ATOM 754 C C . LYS A 1 94 ? -11.739 18.607 8.437 1.00 62.59 94 LYS A C 1
ATOM 756 O O . LYS A 1 94 ? -11.882 19.819 8.551 1.00 62.59 94 LYS A O 1
ATOM 761 N N . ASP A 1 95 ? -11.864 17.947 7.289 1.00 53.34 95 ASP A N 1
ATOM 762 C CA . ASP A 1 95 ? -12.133 18.568 5.987 1.00 53.34 95 ASP A CA 1
ATOM 763 C C . ASP A 1 95 ? -13.642 18.629 5.644 1.00 53.34 95 ASP A C 1
ATOM 765 O O . ASP A 1 95 ? -14.007 18.886 4.494 1.00 53.34 95 ASP A O 1
ATOM 769 N N . VAL A 1 96 ? -14.523 18.386 6.631 1.00 47.72 96 VAL A N 1
ATOM 770 C CA . VAL A 1 96 ? -15.998 18.444 6.525 1.00 47.72 96 VAL A CA 1
ATOM 771 C C . VAL A 1 96 ? -16.563 19.555 7.403 1.00 47.72 96 VAL A C 1
ATOM 773 O O . VAL A 1 96 ? -16.146 19.649 8.579 1.00 47.72 96 VAL A O 1
#

InterPro domains:
  IPR025233 Protein of unknown function DUF4176 [PF13780] (7-79)